Protein AF-A0A9P6ACJ8-F1 (afdb_monomer_lite)

Radius of gyration: 20.55 Å; chains: 1; bounding box: 35×38×54 Å

Organism: NCBI:txid1448309

Structure (mmCIF, N/CA/C/O backbone):
data_AF-A0A9P6ACJ8-F1
#
_entry.id   AF-A0A9P6ACJ8-F1
#
loop_
_atom_site.group_PDB
_atom_site.id
_atom_site.type_symbol
_atom_site.label_atom_id
_atom_site.label_alt_id
_atom_site.label_comp_id
_atom_site.label_asym_id
_atom_site.label_entity_id
_atom_site.label_seq_id
_atom_site.pdbx_PDB_ins_code
_atom_site.Cartn_x
_atom_site.Cartn_y
_atom_site.Cartn_z
_atom_site.occupa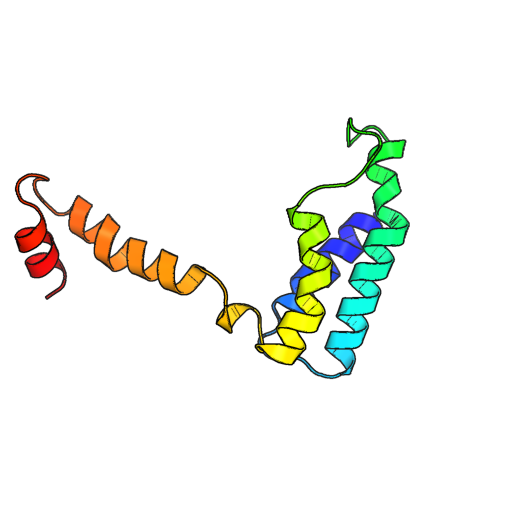ncy
_atom_site.B_iso_or_equiv
_atom_site.auth_seq_id
_atom_site.auth_comp_id
_atom_site.auth_asym_id
_atom_site.auth_atom_id
_atom_site.pdbx_PDB_model_num
ATOM 1 N N . ILE A 1 1 ? 1.432 7.372 18.150 1.00 81.62 1 ILE A N 1
ATOM 2 C CA . ILE A 1 1 ? 1.953 6.073 17.647 1.00 81.62 1 ILE A CA 1
ATOM 3 C C . ILE A 1 1 ? 0.835 5.201 17.054 1.00 81.62 1 ILE A C 1
ATOM 5 O O . ILE A 1 1 ? 1.011 4.746 15.934 1.00 81.62 1 ILE A O 1
ATOM 9 N N . LYS A 1 2 ? -0.336 5.062 17.706 1.00 94.56 2 LYS A N 1
ATOM 10 C CA . LYS A 1 2 ? -1.473 4.232 17.238 1.00 94.56 2 LYS A CA 1
ATOM 11 C C . LYS A 1 2 ? -1.867 4.384 15.758 1.00 94.56 2 LYS A C 1
ATOM 13 O O . LYS A 1 2 ? -2.006 3.379 15.081 1.00 94.56 2 LYS A O 1
ATOM 18 N N . ALA A 1 3 ? -2.001 5.612 15.242 1.00 95.56 3 ALA A N 1
ATOM 19 C CA . ALA A 1 3 ? -2.378 5.829 13.838 1.00 95.56 3 ALA A CA 1
ATOM 20 C C . ALA A 1 3 ? -1.358 5.236 12.848 1.00 95.56 3 ALA A C 1
ATOM 22 O O . ALA A 1 3 ? -1.737 4.572 11.893 1.00 95.56 3 ALA A O 1
ATOM 23 N N . ILE A 1 4 ? -0.061 5.450 13.088 1.00 95.81 4 ILE A N 1
ATOM 24 C CA . ILE A 1 4 ? 1.001 4.930 12.214 1.00 95.81 4 ILE A CA 1
ATOM 25 C C . ILE A 1 4 ? 1.040 3.405 12.284 1.00 95.81 4 ILE A C 1
ATOM 27 O O . ILE A 1 4 ? 1.103 2.759 11.247 1.00 95.81 4 ILE A O 1
ATOM 31 N N . GLN A 1 5 ? 0.970 2.844 13.493 1.00 97.94 5 GLN A N 1
ATOM 32 C CA . GLN A 1 5 ? 0.960 1.398 13.686 1.00 97.94 5 GLN A CA 1
ATOM 33 C C . GLN A 1 5 ? -0.218 0.750 12.951 1.00 97.94 5 GLN A C 1
ATOM 35 O O . GLN A 1 5 ? 0.003 -0.115 12.121 1.00 97.94 5 GLN A O 1
ATOM 40 N N . ALA A 1 6 ? -1.439 1.249 13.157 1.00 97.94 6 ALA A N 1
ATOM 41 C CA . ALA A 1 6 ? -2.630 0.722 12.496 1.00 97.94 6 ALA A CA 1
ATOM 42 C C . ALA A 1 6 ? -2.558 0.817 10.961 1.00 97.94 6 ALA A C 1
ATOM 44 O O . ALA A 1 6 ? -3.000 -0.088 10.261 1.00 97.94 6 ALA A O 1
ATOM 45 N N . LEU A 1 7 ? -1.969 1.894 10.426 1.00 97.31 7 LEU A N 1
ATOM 46 C CA . LEU A 1 7 ? -1.740 2.021 8.987 1.00 97.31 7 LEU A CA 1
ATOM 47 C C . LEU A 1 7 ? -0.727 0.988 8.474 1.00 97.31 7 LEU A C 1
ATOM 49 O O . LEU A 1 7 ? -0.929 0.423 7.403 1.00 97.31 7 LEU A O 1
ATOM 53 N N . LEU A 1 8 ? 0.357 0.750 9.214 1.00 97.81 8 LEU A N 1
ATOM 54 C CA . LEU A 1 8 ? 1.344 -0.268 8.856 1.00 97.81 8 LEU A CA 1
ATOM 55 C C . LEU A 1 8 ? 0.740 -1.668 8.932 1.00 97.81 8 LEU A C 1
ATOM 57 O O . LEU A 1 8 ? 0.883 -2.417 7.973 1.00 97.81 8 LEU A O 1
ATOM 61 N N . ASP A 1 9 ? 0.021 -1.987 10.008 1.00 97.94 9 ASP A N 1
ATOM 62 C CA . ASP A 1 9 ? -0.678 -3.263 10.174 1.00 97.94 9 ASP A CA 1
ATOM 63 C C . ASP A 1 9 ? -1.626 -3.505 8.993 1.00 97.94 9 ASP A C 1
ATOM 65 O O . ASP A 1 9 ? -1.579 -4.561 8.367 1.00 97.94 9 ASP A O 1
ATOM 69 N N . PHE A 1 10 ? -2.405 -2.488 8.601 1.00 97.25 10 PHE A N 1
ATOM 70 C CA . PHE A 1 10 ? -3.273 -2.561 7.427 1.00 97.25 10 PHE A CA 1
ATOM 71 C C . PHE A 1 10 ? -2.495 -2.887 6.144 1.00 97.25 10 PHE A C 1
ATOM 73 O O . PHE A 1 10 ? -2.870 -3.791 5.402 1.00 97.25 10 PHE A O 1
ATOM 80 N N . ILE A 1 11 ? -1.404 -2.161 5.878 1.00 95.75 11 ILE A N 1
ATOM 81 C CA . ILE A 1 11 ? -0.588 -2.357 4.671 1.00 95.75 11 ILE A CA 1
ATOM 82 C C . ILE A 1 11 ? 0.038 -3.754 4.653 1.00 95.75 11 ILE A C 1
ATOM 84 O O . ILE A 1 11 ? 0.033 -4.398 3.607 1.00 95.75 11 ILE A O 1
ATOM 88 N N . TYR A 1 12 ? 0.568 -4.223 5.785 1.00 96.12 12 TYR A N 1
ATOM 89 C CA . TYR A 1 12 ? 1.200 -5.536 5.877 1.00 96.12 12 TYR A CA 1
ATOM 90 C C . TYR A 1 12 ? 0.193 -6.668 5.696 1.00 96.12 12 TYR A C 1
ATOM 92 O O . TYR A 1 12 ? 0.456 -7.581 4.918 1.00 96.12 12 TYR A O 1
ATOM 100 N N . ILE A 1 13 ? -0.968 -6.589 6.352 1.00 96.44 13 ILE A N 1
ATOM 101 C CA . ILE A 1 13 ? -2.019 -7.602 6.210 1.00 96.44 13 ILE A CA 1
ATOM 102 C C . ILE A 1 13 ? -2.529 -7.629 4.768 1.00 96.44 13 ILE A C 1
ATOM 104 O O . ILE A 1 13 ? -2.636 -8.705 4.191 1.00 96.44 13 ILE A O 1
ATOM 108 N N . ALA A 1 14 ? -2.782 -6.471 4.145 1.00 94.94 14 ALA A N 1
ATOM 109 C CA . ALA A 1 14 ? -3.258 -6.390 2.759 1.00 94.94 14 ALA A CA 1
ATOM 110 C C . ALA A 1 14 ? -2.294 -7.010 1.729 1.00 94.94 14 ALA A C 1
ATOM 112 O O . ALA A 1 14 ? -2.701 -7.317 0.613 1.00 94.94 14 ALA A O 1
ATOM 113 N N . GLN A 1 15 ? -1.014 -7.163 2.077 1.00 93.25 15 GLN A N 1
ATOM 114 C CA . GLN A 1 15 ? 0.006 -7.773 1.220 1.00 93.25 15 GLN A CA 1
ATOM 115 C C . GLN A 1 15 ? 0.136 -9.286 1.417 1.00 93.25 15 GLN A C 1
ATOM 117 O O . GLN A 1 15 ? 1.022 -9.902 0.823 1.00 93.25 15 GLN A O 1
ATOM 122 N N . PHE A 1 16 ? -0.701 -9.907 2.250 1.00 94.75 16 PHE A N 1
ATOM 123 C CA . PHE A 1 16 ? -0.642 -11.349 2.426 1.00 94.75 16 PHE A CA 1
ATOM 124 C C . PHE A 1 16 ? -0.954 -12.076 1.108 1.00 94.75 16 PHE A C 1
ATOM 126 O O . PHE A 1 16 ? -1.886 -11.706 0.392 1.00 94.75 16 PHE A O 1
ATOM 133 N N . PRO A 1 17 ? -0.207 -13.149 0.786 1.00 92.06 17 PRO A N 1
ATOM 134 C CA . PRO A 1 17 ? -0.420 -13.916 -0.443 1.00 92.06 17 PRO A CA 1
ATOM 135 C C . PRO A 1 17 ? -1.719 -14.733 -0.410 1.00 92.06 17 PRO A C 1
ATOM 137 O O . PRO A 1 17 ? -2.140 -15.270 -1.431 1.00 92.06 17 PRO A O 1
ATOM 140 N N . LEU A 1 18 ? -2.351 -14.840 0.760 1.00 93.38 18 LEU A N 1
ATOM 141 C CA . LEU A 1 18 ? -3.634 -15.489 0.966 1.00 93.38 18 LEU A CA 1
ATOM 142 C C . LEU A 1 18 ? -4.343 -14.830 2.149 1.00 93.38 18 LEU A C 1
ATOM 144 O O . LEU A 1 18 ? -3.718 -14.567 3.177 1.00 93.38 18 LEU A O 1
ATOM 148 N N . HIS A 1 19 ? -5.655 -14.645 2.026 1.00 95.94 19 HIS A N 1
ATOM 149 C CA . HIS A 1 19 ? -6.489 -14.129 3.101 1.00 95.94 19 HIS A CA 1
ATOM 150 C C . HIS A 1 19 ? -7.414 -15.202 3.669 1.00 95.94 19 HIS A C 1
ATOM 152 O O . HIS A 1 19 ? -8.109 -15.910 2.945 1.00 95.94 19 HIS A O 1
ATOM 158 N N . SER A 1 20 ? -7.442 -15.286 4.995 1.00 96.31 20 SER A N 1
ATOM 159 C CA . SER A 1 20 ? -8.482 -15.972 5.759 1.00 96.31 20 SER A CA 1
ATOM 160 C C . SER A 1 20 ? -9.513 -14.966 6.273 1.00 96.31 20 SER A C 1
ATOM 162 O O . SER A 1 20 ? -9.223 -13.771 6.379 1.00 96.31 20 SER A O 1
ATOM 164 N N . ASN A 1 21 ? -10.683 -15.451 6.696 1.00 96.56 21 ASN A N 1
ATOM 165 C CA . ASN A 1 21 ? -11.692 -14.617 7.363 1.00 96.56 21 ASN A CA 1
ATOM 166 C C . ASN A 1 21 ? -11.116 -13.849 8.562 1.00 96.56 21 ASN A C 1
ATOM 168 O O . ASN A 1 21 ? -11.491 -12.702 8.784 1.00 96.56 21 ASN A O 1
ATOM 172 N N . LEU A 1 22 ? -10.174 -14.454 9.296 1.00 97.69 22 LEU A N 1
ATOM 173 C CA . LEU A 1 22 ? -9.482 -13.790 10.399 1.00 97.69 22 LEU A CA 1
ATOM 174 C C . LEU A 1 22 ? -8.637 -12.616 9.892 1.00 97.69 22 LEU A C 1
ATOM 176 O O . LEU A 1 22 ? -8.811 -11.500 10.364 1.00 97.69 22 LEU A O 1
ATOM 180 N N . SER A 1 23 ? -7.797 -12.832 8.875 1.00 96.81 23 SER A N 1
ATOM 181 C CA . SER A 1 23 ? -6.962 -11.753 8.324 1.00 96.81 23 SER A CA 1
ATOM 182 C C . SER A 1 23 ? -7.789 -10.606 7.727 1.00 96.81 23 SER A C 1
ATOM 184 O O . SER A 1 23 ? -7.391 -9.451 7.810 1.00 96.81 23 SER A O 1
ATOM 186 N N . LEU A 1 24 ? -8.968 -10.895 7.161 1.00 96.69 24 LEU A N 1
ATOM 187 C CA . LEU A 1 24 ? -9.884 -9.868 6.651 1.00 96.69 24 LEU A CA 1
ATOM 188 C C . LEU A 1 24 ? -10.499 -9.046 7.792 1.00 96.69 24 LEU A C 1
ATOM 190 O O . LEU A 1 24 ? -10.636 -7.828 7.674 1.00 96.69 24 LEU A O 1
ATOM 194 N N . GLN A 1 25 ? -10.829 -9.690 8.915 1.00 97.94 25 GLN A N 1
ATOM 195 C CA . GLN A 1 25 ? -11.277 -8.993 10.121 1.00 97.94 25 GLN A CA 1
ATOM 196 C C . GLN A 1 25 ? -10.164 -8.118 10.702 1.00 97.94 25 GLN A C 1
ATOM 198 O O . GLN A 1 25 ? -10.408 -6.954 11.010 1.00 97.94 25 GLN A O 1
ATOM 203 N N . GLU A 1 26 ? -8.940 -8.638 10.803 1.00 97.88 26 GLU A N 1
ATOM 204 C CA . GLU A 1 26 ? -7.776 -7.872 11.262 1.00 97.88 26 GLU A CA 1
ATOM 205 C C . GLU A 1 26 ? -7.507 -6.666 10.353 1.00 97.88 26 GLU A C 1
ATOM 207 O O . GLU A 1 26 ? -7.271 -5.563 10.849 1.00 97.88 26 GLU A O 1
ATOM 212 N N . LEU A 1 27 ? -7.641 -6.836 9.034 1.00 97.06 27 LEU A N 1
ATOM 213 C CA . LEU A 1 27 ? -7.523 -5.753 8.061 1.00 97.06 27 LEU A CA 1
ATOM 214 C C . LEU A 1 27 ? -8.577 -4.658 8.299 1.00 97.06 27 LEU A C 1
ATOM 216 O O . LEU A 1 27 ? -8.247 -3.471 8.346 1.00 97.06 27 LEU A O 1
ATOM 220 N N . GLN A 1 28 ? -9.841 -5.035 8.517 1.00 97.81 28 GLN A N 1
ATOM 221 C CA . GLN A 1 28 ? -10.912 -4.084 8.835 1.00 97.81 28 GLN A CA 1
ATOM 222 C C . GLN A 1 28 ? -10.666 -3.360 10.170 1.00 97.81 28 GLN A C 1
ATOM 224 O O . GLN A 1 28 ? -10.897 -2.150 10.280 1.00 97.81 28 GLN A O 1
ATOM 229 N N . VAL A 1 29 ? -10.187 -4.076 11.189 1.00 98.25 29 VAL A N 1
ATOM 230 C CA . VAL A 1 29 ? -9.857 -3.509 12.505 1.00 98.25 29 VAL A CA 1
ATOM 231 C C . VAL A 1 29 ? -8.704 -2.514 12.390 1.00 98.25 29 VAL A C 1
ATOM 233 O O . VAL A 1 29 ? -8.793 -1.415 12.943 1.00 98.25 29 VAL A O 1
ATOM 236 N N . ALA A 1 30 ? -7.656 -2.850 11.637 1.00 98.19 30 ALA A N 1
ATOM 237 C CA . ALA A 1 30 ? -6.522 -1.968 11.392 1.00 98.19 30 ALA A CA 1
ATOM 238 C C . ALA A 1 30 ? -6.958 -0.683 10.670 1.00 98.19 30 ALA A C 1
ATOM 240 O O . ALA A 1 30 ? -6.611 0.419 11.104 1.00 98.19 30 ALA A O 1
ATOM 241 N N . LEU A 1 31 ? -7.805 -0.798 9.639 1.00 97.69 31 LEU A N 1
ATOM 242 C CA . LEU A 1 31 ? -8.355 0.363 8.938 1.00 97.69 31 LEU A CA 1
ATOM 243 C C . LEU A 1 31 ? -9.160 1.258 9.885 1.00 97.69 31 LEU A C 1
ATOM 245 O O . LEU A 1 31 ? -8.909 2.459 9.971 1.00 97.69 31 LEU A O 1
ATOM 249 N N . THR A 1 32 ? -10.085 0.672 10.642 1.00 97.81 32 THR A N 1
ATOM 250 C CA . THR A 1 32 ? -10.926 1.404 11.604 1.00 97.81 32 THR A CA 1
ATOM 251 C C . THR A 1 32 ? -10.061 2.127 12.636 1.00 97.81 32 THR A C 1
ATOM 253 O O . THR A 1 32 ? -10.178 3.337 12.816 1.00 97.81 32 THR A O 1
ATOM 256 N N . THR A 1 33 ? -9.081 1.424 13.209 1.00 98.12 33 THR A N 1
ATOM 257 C CA . THR A 1 33 ? -8.141 1.990 14.184 1.00 98.12 33 THR A CA 1
ATOM 258 C C . THR A 1 33 ? -7.344 3.154 13.593 1.00 98.12 33 THR A C 1
ATOM 260 O O . THR A 1 33 ? -7.140 4.171 14.264 1.00 98.12 33 THR A O 1
ATOM 263 N N . PHE A 1 34 ? -6.906 3.057 12.335 1.00 97.62 34 PHE A N 1
ATOM 264 C CA . PHE A 1 34 ? -6.257 4.173 11.652 1.00 97.62 34 PHE A CA 1
ATOM 265 C C . PHE A 1 34 ? -7.201 5.373 11.524 1.00 97.62 34 PHE A C 1
ATOM 267 O O . PHE A 1 34 ? -6.814 6.492 11.869 1.00 97.62 34 PHE A O 1
ATOM 274 N N . HIS A 1 35 ? -8.438 5.157 11.075 1.00 95.88 35 HIS A N 1
ATOM 275 C CA . HIS A 1 35 ? -9.426 6.219 10.895 1.00 95.88 35 HIS A CA 1
ATOM 276 C C . HIS A 1 35 ? -9.795 6.930 12.199 1.00 95.88 35 HIS A C 1
ATOM 278 O O . HIS A 1 35 ? -9.887 8.159 12.194 1.00 95.88 35 HIS A O 1
ATOM 284 N N . ASP A 1 36 ? -9.887 6.195 13.304 1.00 97.00 36 ASP A N 1
ATOM 285 C CA . ASP A 1 36 ? -10.167 6.751 14.631 1.00 97.00 36 ASP A CA 1
ATOM 286 C C . ASP A 1 36 ? -9.004 7.597 15.170 1.00 97.00 36 ASP A C 1
ATOM 288 O O . ASP A 1 36 ? -9.203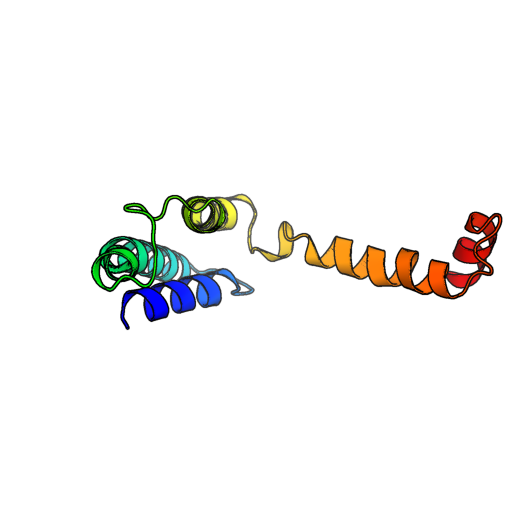 8.538 15.937 1.00 97.00 36 ASP A O 1
ATOM 292 N N . ASN A 1 37 ? -7.766 7.289 14.767 1.00 96.94 37 ASN A N 1
ATOM 293 C CA . ASN A 1 37 ? -6.566 7.906 15.337 1.00 96.94 37 ASN A CA 1
ATOM 294 C C . ASN A 1 37 ? -5.867 8.907 14.399 1.00 96.94 37 ASN A C 1
ATOM 296 O O . ASN A 1 37 ? -5.035 9.688 14.867 1.00 96.94 37 ASN A O 1
ATOM 300 N N . LYS A 1 38 ? -6.173 8.933 13.093 1.00 95.06 38 LYS A N 1
ATOM 301 C CA . LYS A 1 38 ? -5.483 9.794 12.105 1.00 95.06 38 LYS A CA 1
ATOM 302 C C . LYS A 1 38 ? -5.639 11.293 12.369 1.00 95.06 38 LYS A C 1
ATOM 304 O O . LYS A 1 38 ? -4.823 12.075 11.889 1.00 95.06 38 LYS A O 1
ATOM 309 N N . GLY A 1 39 ? -6.644 11.704 13.147 1.00 95.81 39 GLY A N 1
ATOM 310 C CA . GLY A 1 39 ? -6.819 13.101 13.559 1.00 95.81 39 GLY A CA 1
ATOM 31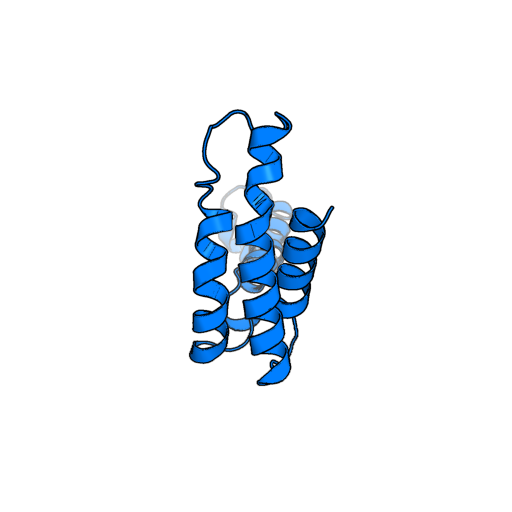1 C C . GLY A 1 39 ? -5.587 13.676 14.267 1.00 95.81 39 GLY A C 1
ATOM 312 O O . GLY A 1 39 ? -5.336 14.876 14.177 1.00 95.81 39 GLY A O 1
ATOM 313 N N . VAL A 1 40 ? -4.757 12.813 14.870 1.00 95.94 40 VAL A N 1
ATOM 314 C CA . VAL A 1 40 ? -3.520 13.217 15.546 1.00 95.94 40 VAL A CA 1
ATOM 315 C C . VAL A 1 40 ? -2.572 14.015 14.646 1.00 95.94 40 VAL A C 1
ATOM 317 O O . VAL A 1 40 ? -1.915 14.928 15.137 1.00 95.94 40 VAL A O 1
ATOM 320 N N . PHE A 1 41 ? -2.524 13.713 13.341 1.00 95.00 41 PHE A N 1
ATOM 321 C CA . PHE A 1 41 ? -1.647 14.404 12.387 1.00 95.00 41 PHE A CA 1
ATOM 322 C C . PHE A 1 41 ? -2.064 15.857 12.147 1.00 95.00 41 PHE A C 1
ATOM 324 O O . PHE A 1 41 ? -1.222 16.687 11.824 1.00 95.00 41 PHE A O 1
ATOM 331 N N . ILE A 1 42 ? -3.350 16.167 12.318 1.00 95.81 42 ILE A N 1
ATOM 332 C CA . ILE A 1 42 ? -3.864 17.536 12.240 1.00 95.81 42 ILE A CA 1
ATOM 333 C C . ILE A 1 42 ? -3.582 18.242 13.568 1.00 95.81 42 ILE A C 1
ATOM 335 O O . ILE A 1 42 ? -2.998 19.321 13.591 1.00 95.81 42 ILE A O 1
ATOM 339 N N . THR A 1 43 ? -3.941 17.615 14.695 1.00 95.69 43 THR A N 1
ATOM 340 C CA . THR A 1 43 ? -3.829 18.246 16.022 1.00 95.69 43 THR A CA 1
ATOM 341 C C . THR A 1 43 ? -2.391 18.546 16.432 1.00 95.69 43 THR A C 1
ATOM 343 O O . THR A 1 43 ? -2.153 19.496 17.167 1.00 95.69 43 THR A O 1
ATOM 346 N N . ASN A 1 44 ? -1.425 17.741 15.981 1.00 94.56 44 ASN A N 1
ATOM 347 C CA . ASN A 1 44 ? -0.009 17.941 16.289 1.00 94.56 44 ASN A CA 1
ATOM 348 C C . ASN A 1 44 ? 0.727 18.823 15.258 1.00 94.56 44 ASN A C 1
ATOM 350 O O . ASN A 1 44 ? 1.942 18.970 15.357 1.00 94.56 44 ASN A O 1
ATOM 354 N N . GLY A 1 45 ? 0.021 19.359 14.255 1.00 93.31 45 GLY A N 1
ATOM 355 C CA . GLY A 1 45 ? 0.585 20.233 13.224 1.00 93.31 45 GLY A CA 1
ATOM 356 C C . GLY A 1 45 ? 1.450 19.539 12.163 1.00 93.31 45 GLY A C 1
ATOM 357 O O . GLY A 1 45 ? 2.039 20.228 11.334 1.00 93.31 45 GLY A O 1
ATOM 358 N N . THR A 1 46 ? 1.526 18.201 12.145 1.00 93.75 46 THR A N 1
ATOM 359 C CA . THR A 1 46 ? 2.282 17.452 11.115 1.00 93.75 46 THR A CA 1
ATOM 360 C C . THR A 1 46 ? 1.606 17.541 9.743 1.00 93.75 46 THR A C 1
ATOM 362 O O . THR A 1 46 ? 2.259 17.420 8.709 1.00 93.75 46 THR A O 1
ATOM 365 N N . HIS A 1 47 ? 0.290 17.755 9.719 1.00 94.44 47 HIS A N 1
ATOM 366 C CA . HIS A 1 47 ? -0.500 17.981 8.521 1.00 94.44 47 HIS A CA 1
ATOM 367 C C . HIS A 1 47 ? -1.120 19.380 8.551 1.00 94.44 47 HIS A C 1
ATOM 369 O O . HIS A 1 47 ? -1.825 19.735 9.490 1.00 94.44 47 HIS A O 1
ATOM 375 N N . HIS A 1 48 ? -0.861 20.173 7.509 1.00 92.75 48 HIS A N 1
ATOM 376 C CA . HIS A 1 48 ? -1.266 21.582 7.461 1.00 92.75 48 HIS A CA 1
ATOM 377 C C . HIS A 1 48 ? -2.756 21.800 7.165 1.00 92.75 48 HIS A C 1
ATOM 379 O O . HIS A 1 48 ? -3.286 22.864 7.475 1.00 92.75 48 HIS A O 1
ATOM 385 N N . GLN A 1 49 ? -3.434 20.832 6.540 1.00 93.81 49 GLN A N 1
ATOM 386 C CA . GLN A 1 49 ? -4.869 20.938 6.267 1.00 93.81 49 GLN A CA 1
ATOM 387 C C . GLN A 1 49 ? -5.672 20.440 7.472 1.00 93.81 49 GLN A C 1
ATOM 389 O O . GLN A 1 49 ? -5.239 19.565 8.216 1.00 93.81 49 GLN A O 1
ATOM 394 N N . ASN A 1 50 ? -6.889 20.953 7.634 1.00 93.50 50 ASN A N 1
ATOM 395 C CA . ASN A 1 50 ? -7.812 20.544 8.697 1.00 93.50 50 ASN A CA 1
ATOM 396 C C . ASN A 1 50 ? -8.537 19.213 8.410 1.00 93.50 50 ASN A C 1
ATOM 398 O O . ASN A 1 50 ? -9.503 18.872 9.089 1.00 93.50 50 ASN A O 1
ATOM 402 N N . HIS A 1 51 ? -8.098 18.467 7.397 1.00 93.62 51 HIS A N 1
ATOM 403 C CA . HIS A 1 51 ? -8.706 17.217 6.961 1.00 93.62 51 HIS A CA 1
ATOM 404 C C . HIS A 1 51 ? -7.646 16.238 6.456 1.00 93.62 51 HIS A C 1
ATOM 406 O O . HIS A 1 51 ? -6.585 16.646 6.009 1.00 93.62 51 HIS A O 1
ATOM 412 N N . MET A 1 52 ? -7.969 14.944 6.410 1.00 92.69 52 MET A N 1
ATOM 413 C CA . MET A 1 52 ? -7.092 13.893 5.861 1.00 92.69 52 MET A CA 1
ATOM 414 C C . MET A 1 52 ? -7.650 13.315 4.547 1.00 92.69 52 MET A C 1
ATOM 416 O O . MET A 1 52 ? -7.608 12.102 4.328 1.00 92.69 52 MET A O 1
ATOM 420 N N . ASN A 1 53 ? -8.212 14.168 3.682 1.00 93.38 53 ASN A N 1
ATOM 421 C CA . ASN A 1 53 ? -8.806 13.793 2.391 1.00 93.38 53 ASN A CA 1
ATOM 422 C C . ASN A 1 53 ? -7.731 13.550 1.323 1.00 93.38 53 ASN A C 1
ATOM 424 O O . ASN A 1 53 ? -7.660 14.226 0.301 1.00 93.38 53 ASN A O 1
ATOM 428 N N . ILE A 1 54 ? -6.856 12.587 1.585 1.00 94.25 54 ILE A N 1
ATOM 429 C CA . ILE A 1 54 ? -5.791 12.189 0.671 1.00 94.25 54 ILE A CA 1
ATOM 430 C C . ILE A 1 54 ? -6.328 11.027 -0.174 1.00 94.25 54 ILE A C 1
ATOM 432 O O . ILE A 1 54 ? -6.703 10.008 0.413 1.00 94.25 54 ILE A O 1
ATOM 436 N N . PRO A 1 55 ? -6.333 11.110 -1.521 1.00 95.44 55 PRO A N 1
ATOM 437 C CA . PRO A 1 55 ? -6.884 10.056 -2.378 1.00 95.44 55 PRO A CA 1
ATOM 438 C C . PRO A 1 55 ? -6.337 8.658 -2.067 1.00 95.44 55 PRO A C 1
ATOM 440 O O . PRO A 1 55 ? -7.094 7.696 -2.012 1.00 95.44 55 PRO A O 1
ATOM 443 N N . LYS A 1 56 ? -5.036 8.553 -1.758 1.00 91.56 56 LYS A N 1
ATOM 444 C CA . LYS A 1 56 ? -4.398 7.288 -1.356 1.00 91.56 56 LYS A CA 1
ATOM 445 C C . LYS A 1 56 ? -4.946 6.717 -0.044 1.00 91.56 56 LYS A C 1
ATOM 447 O O . LYS A 1 56 ? -5.082 5.509 0.064 1.00 91.56 56 LYS A O 1
ATOM 452 N N . LEU A 1 57 ? -5.271 7.565 0.934 1.00 94.62 57 LEU A N 1
ATOM 453 C CA . LEU A 1 57 ? -5.878 7.118 2.193 1.00 94.62 57 LEU A CA 1
ATOM 454 C C . LEU A 1 57 ? -7.354 6.765 2.010 1.00 94.62 57 LEU A C 1
ATOM 456 O O . LEU A 1 57 ? -7.843 5.834 2.637 1.00 94.62 57 LEU A O 1
ATOM 460 N N . HIS A 1 58 ? -8.064 7.486 1.140 1.00 93.94 58 HIS A N 1
ATOM 461 C CA . HIS A 1 58 ? -9.431 7.124 0.777 1.00 93.94 58 HIS A CA 1
ATOM 462 C C . HIS A 1 58 ? -9.476 5.757 0.083 1.00 93.94 58 HIS A C 1
ATOM 464 O O . HIS A 1 58 ? -10.335 4.946 0.418 1.00 93.94 58 HIS A O 1
ATOM 470 N N . ALA A 1 59 ? -8.520 5.478 -0.808 1.00 93.50 59 ALA A N 1
ATOM 471 C CA . ALA A 1 59 ? -8.445 4.222 -1.544 1.00 93.50 59 ALA A CA 1
ATOM 472 C C . ALA A 1 59 ? -8.389 2.974 -0.645 1.00 93.50 59 ALA A C 1
ATOM 474 O O . ALA A 1 59 ? -8.877 1.929 -1.061 1.00 93.50 59 ALA A O 1
ATOM 475 N N . LEU A 1 60 ? -7.867 3.085 0.584 1.00 94.56 60 LEU A N 1
ATOM 476 C CA . LEU A 1 60 ? -7.777 1.967 1.533 1.00 94.56 60 LEU A CA 1
ATOM 477 C C . LEU A 1 60 ? -9.149 1.350 1.865 1.00 94.56 60 LEU A C 1
ATOM 479 O O . LEU A 1 60 ? -9.227 0.145 2.080 1.00 94.56 60 LEU A O 1
ATOM 483 N N . HIS A 1 61 ? -10.239 2.128 1.833 1.00 93.94 61 HIS A N 1
ATOM 484 C CA . HIS A 1 61 ? -11.598 1.596 2.034 1.00 93.94 61 HIS A CA 1
ATOM 485 C C . HIS A 1 61 ? -12.005 0.587 0.962 1.00 93.94 61 HIS A C 1
ATOM 487 O O . HIS A 1 61 ? -12.819 -0.292 1.224 1.00 93.94 61 HIS A O 1
ATOM 493 N N . HIS A 1 62 ? -11.440 0.714 -0.239 1.00 93.62 62 HIS A N 1
ATOM 494 C CA . HIS A 1 62 ? -11.758 -0.156 -1.365 1.00 93.62 62 HIS A CA 1
ATOM 495 C C . HIS A 1 62 ? -10.897 -1.418 -1.373 1.00 93.62 62 HIS A C 1
ATOM 497 O O . HIS A 1 62 ? -11.200 -2.353 -2.097 1.00 93.62 62 HIS A O 1
ATOM 503 N N . TRP A 1 63 ? -9.831 -1.491 -0.573 1.00 94.12 63 TRP A N 1
ATOM 504 C CA . TRP A 1 63 ? -8.931 -2.644 -0.618 1.00 94.12 63 TRP A CA 1
ATOM 505 C C . TRP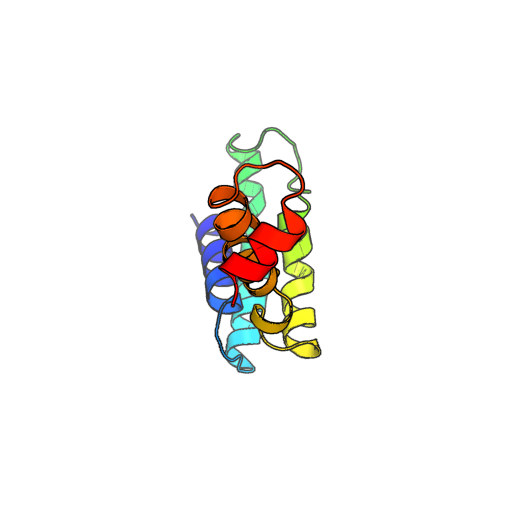 A 1 63 ? -9.580 -3.899 -0.048 1.00 94.12 63 TRP A C 1
ATOM 507 O O . TRP A 1 63 ? -9.453 -4.951 -0.654 1.00 94.12 63 TRP A O 1
ATOM 517 N N . LEU A 1 64 ? -10.313 -3.798 1.064 1.00 93.88 64 LEU A N 1
ATOM 518 C CA . LEU A 1 64 ? -11.022 -4.948 1.627 1.00 93.88 64 LEU A CA 1
ATOM 519 C C . LEU A 1 64 ? -12.039 -5.563 0.642 1.00 93.88 64 LEU A C 1
ATOM 521 O O . LEU A 1 64 ? -11.929 -6.762 0.392 1.00 93.88 64 LEU A O 1
ATOM 525 N N . PRO A 1 65 ? -12.989 -4.805 0.052 1.00 94.44 65 PRO A N 1
ATOM 526 C CA . PRO A 1 65 ? -13.905 -5.377 -0.935 1.00 94.44 65 PRO A CA 1
ATOM 527 C C . PRO A 1 65 ? -13.165 -5.885 -2.178 1.00 94.44 65 PRO A C 1
ATOM 529 O O . PRO A 1 65 ? -13.443 -6.989 -2.629 1.00 94.44 65 PRO A O 1
ATOM 532 N N . ASN A 1 66 ? -12.146 -5.168 -2.665 1.00 94.62 66 ASN A N 1
ATOM 533 C CA . ASN A 1 66 ? -11.344 -5.646 -3.794 1.00 94.62 66 ASN A CA 1
ATOM 534 C C . ASN A 1 66 ? -10.635 -6.971 -3.490 1.00 94.62 66 ASN A C 1
ATOM 536 O O . ASN A 1 66 ? -10.550 -7.816 -4.371 1.00 94.62 66 ASN A O 1
ATOM 540 N N . ILE A 1 67 ? -10.146 -7.173 -2.263 1.00 94.75 67 ILE A N 1
ATOM 541 C CA . ILE A 1 67 ? -9.501 -8.429 -1.866 1.00 94.75 67 ILE A CA 1
ATOM 542 C C . ILE A 1 67 ? -10.499 -9.592 -1.885 1.00 94.75 67 ILE A C 1
ATOM 544 O O . ILE A 1 67 ? -10.149 -10.705 -2.279 1.00 94.75 67 ILE A O 1
ATOM 548 N N . ILE A 1 68 ? -11.741 -9.338 -1.474 1.00 93.75 68 ILE A N 1
ATOM 549 C CA . ILE A 1 68 ? -12.817 -10.334 -1.482 1.00 93.75 68 ILE A CA 1
ATOM 550 C C . ILE A 1 68 ? -13.235 -10.668 -2.921 1.00 93.75 68 ILE A C 1
ATOM 552 O O . ILE A 1 68 ? -13.386 -11.843 -3.250 1.00 93.75 68 ILE A O 1
ATOM 556 N N . ASP A 1 69 ? -13.372 -9.655 -3.777 1.00 94.44 69 ASP A N 1
ATOM 557 C CA . ASP A 1 69 ? -13.933 -9.808 -5.124 1.00 94.44 69 ASP A CA 1
ATOM 558 C C . ASP A 1 69 ? -12.892 -10.222 -6.180 1.00 94.44 69 ASP A C 1
ATOM 560 O O . ASP A 1 69 ? -13.202 -10.970 -7.107 1.00 94.44 69 ASP A O 1
ATOM 564 N N . LEU A 1 70 ? -11.653 -9.735 -6.063 1.00 93.00 70 LEU A N 1
ATOM 565 C CA . LEU A 1 70 ? -10.584 -9.883 -7.063 1.00 93.00 70 LEU A CA 1
ATOM 566 C C . LEU A 1 70 ? -9.418 -10.759 -6.574 1.00 93.00 70 LEU A C 1
ATOM 568 O O . LEU A 1 70 ? -8.486 -11.046 -7.334 1.00 93.00 70 LEU A O 1
ATOM 572 N N . GLY A 1 71 ? -9.449 -11.196 -5.314 1.00 91.88 71 GLY A N 1
ATOM 573 C CA . GLY A 1 71 ? -8.341 -11.890 -4.667 1.00 91.88 71 GLY A CA 1
ATOM 574 C C . GLY A 1 71 ? -7.231 -10.936 -4.222 1.00 91.88 71 GLY A C 1
ATOM 575 O O . GLY A 1 71 ? -7.436 -9.738 -4.058 1.00 91.88 71 GLY A O 1
ATOM 576 N N . THR A 1 72 ? -6.030 -11.460 -3.988 1.00 90.19 72 THR A N 1
ATOM 577 C CA . THR A 1 72 ? -4.933 -10.677 -3.401 1.00 90.19 72 THR A CA 1
ATOM 578 C C . THR A 1 72 ? -4.493 -9.506 -4.279 1.00 90.19 72 THR A C 1
ATOM 580 O O . THR A 1 72 ? -4.682 -9.501 -5.496 1.00 90.19 72 THR A O 1
ATOM 583 N N . MET A 1 73 ? -3.854 -8.506 -3.662 1.00 87.06 73 MET A N 1
ATOM 584 C CA . MET A 1 73 ? -3.423 -7.284 -4.355 1.00 87.06 73 MET A CA 1
ATOM 585 C C . MET A 1 73 ? -2.517 -7.533 -5.566 1.00 87.06 73 MET A C 1
ATOM 587 O O . MET A 1 73 ? -2.510 -6.729 -6.499 1.00 87.06 73 MET A O 1
ATOM 591 N N . ASP A 1 74 ? -1.774 -8.640 -5.580 1.00 83.38 74 ASP A N 1
ATOM 592 C CA . ASP A 1 74 ? -0.917 -9.016 -6.706 1.00 83.38 74 ASP A CA 1
ATOM 593 C C . ASP A 1 74 ? -1.709 -9.230 -8.006 1.00 83.38 74 ASP A C 1
ATOM 595 O O . ASP A 1 74 ? -1.178 -8.973 -9.087 1.00 83.38 74 ASP A O 1
ATOM 599 N N . ASN A 1 75 ? -2.990 -9.609 -7.918 1.00 84.38 75 ASN A N 1
ATOM 600 C CA . ASN A 1 75 ? -3.842 -9.869 -9.082 1.00 84.38 75 ASN A CA 1
ATOM 601 C C . ASN A 1 75 ? -4.169 -8.610 -9.897 1.00 84.38 75 ASN A C 1
ATOM 603 O O . ASN A 1 75 ? -4.488 -8.712 -11.080 1.00 84.38 75 ASN A O 1
ATOM 607 N N . TYR A 1 76 ? -4.109 -7.427 -9.283 1.00 84.88 76 TYR A N 1
ATOM 608 C CA . TYR A 1 76 ? -4.504 -6.164 -9.919 1.00 84.88 76 TYR A CA 1
ATOM 609 C C . TYR A 1 76 ? -3.488 -5.031 -9.707 1.00 84.88 76 TYR A C 1
ATOM 611 O O . TYR A 1 76 ? -3.768 -3.864 -9.990 1.00 84.88 76 TYR A O 1
ATOM 619 N N . CYS A 1 77 ? -2.286 -5.355 -9.227 1.00 84.75 77 CYS A N 1
ATOM 620 C CA . CYS A 1 77 ? -1.191 -4.404 -9.082 1.00 84.75 77 CYS A CA 1
ATOM 621 C C . CYS A 1 77 ? -0.482 -4.145 -10.424 1.00 84.75 77 CYS A C 1
ATOM 623 O O . CYS A 1 77 ? -0.319 -5.035 -11.259 1.00 84.75 77 CYS A O 1
ATOM 625 N N . THR A 1 78 ? 0.033 -2.928 -10.619 1.00 86.88 78 THR A N 1
ATOM 626 C CA . THR A 1 78 ? 0.806 -2.551 -11.817 1.00 86.88 78 THR A CA 1
ATOM 627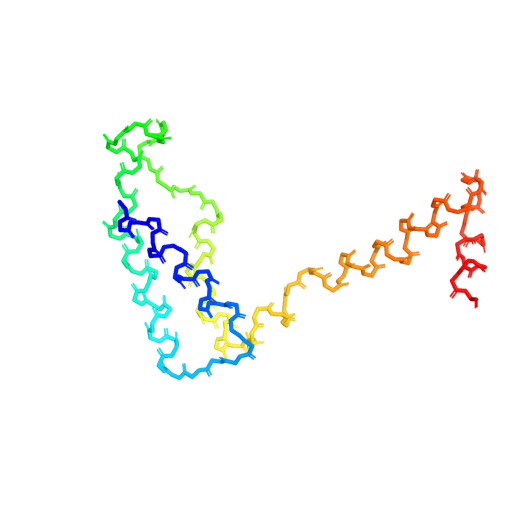 C C . THR A 1 78 ? 2.218 -3.140 -11.846 1.00 86.88 78 THR A C 1
ATOM 629 O O . THR A 1 78 ? 2.878 -3.074 -12.883 1.00 86.88 78 THR A O 1
ATOM 632 N N . LYS A 1 79 ? 2.685 -3.762 -10.752 1.00 88.38 79 LYS A N 1
ATOM 633 C CA . LYS A 1 79 ? 4.054 -4.284 -10.587 1.00 88.38 79 LYS A CA 1
ATOM 634 C C . LYS A 1 79 ? 4.497 -5.182 -11.739 1.00 88.38 79 LYS A C 1
ATOM 636 O O . LYS A 1 79 ? 5.614 -5.024 -12.232 1.00 88.38 79 LYS A O 1
ATOM 641 N N . THR A 1 80 ? 3.640 -6.099 -12.184 1.00 86.75 80 THR A N 1
ATOM 642 C CA . THR A 1 80 ? 3.957 -7.008 -13.295 1.00 86.75 80 THR A CA 1
ATOM 643 C C . THR A 1 80 ? 4.162 -6.235 -14.595 1.00 86.75 80 THR A C 1
ATOM 645 O O . THR A 1 80 ? 5.183 -6.408 -15.258 1.00 86.75 80 THR A O 1
ATOM 648 N N . GLY A 1 81 ? 3.243 -5.322 -14.927 1.00 90.94 81 GLY A N 1
ATOM 649 C CA . GLY A 1 81 ? 3.343 -4.494 -16.129 1.00 90.94 81 GLY A CA 1
ATOM 650 C C . GLY A 1 81 ? 4.543 -3.547 -16.099 1.00 90.94 81 GLY A C 1
ATOM 651 O O . GLY A 1 81 ? 5.253 -3.419 -17.091 1.00 90.94 81 GLY A O 1
ATOM 652 N N . GLU A 1 82 ? 4.828 -2.931 -14.952 1.00 93.81 82 GLU A N 1
ATOM 653 C CA . GLU A 1 82 ? 5.986 -2.049 -14.771 1.00 93.81 82 GLU A CA 1
ATOM 654 C C . GLU A 1 82 ? 7.313 -2.805 -14.868 1.00 93.81 82 GLU A C 1
ATOM 656 O O . GLU A 1 82 ? 8.253 -2.319 -15.499 1.00 93.81 82 GLU A O 1
ATOM 661 N N . THR A 1 83 ? 7.383 -4.009 -14.291 1.00 93.44 83 THR A N 1
ATOM 662 C CA . THR A 1 83 ? 8.562 -4.878 -14.386 1.00 93.44 83 THR A CA 1
ATOM 663 C C . THR A 1 83 ? 8.790 -5.293 -15.834 1.00 93.44 83 THR A C 1
ATOM 665 O O . THR A 1 83 ? 9.902 -5.164 -16.344 1.00 93.44 83 THR A O 1
ATOM 668 N N . LEU A 1 84 ? 7.731 -5.707 -16.535 1.00 92.69 84 LEU A N 1
ATOM 669 C CA . LEU A 1 84 ? 7.814 -6.058 -17.947 1.00 92.69 84 LEU A CA 1
ATOM 670 C C . LEU A 1 84 ? 8.216 -4.852 -18.803 1.00 92.69 84 LEU A C 1
ATOM 672 O O . LEU A 1 84 ? 9.091 -4.974 -19.647 1.00 92.69 84 LEU A O 1
ATOM 676 N N . HIS A 1 85 ? 7.655 -3.667 -18.560 1.00 92.50 85 HIS A N 1
ATOM 677 C CA . HIS A 1 85 ? 8.029 -2.448 -19.277 1.00 92.50 85 HIS A CA 1
ATOM 678 C C . HIS A 1 85 ? 9.493 -2.054 -19.018 1.00 92.50 85 HIS A C 1
ATOM 680 O O . HIS A 1 85 ? 10.190 -1.580 -19.918 1.00 92.50 85 HIS A O 1
ATOM 686 N N . LEU A 1 86 ? 9.998 -2.252 -17.798 1.00 93.88 86 LEU A N 1
ATOM 687 C CA . LEU A 1 86 ? 11.407 -2.026 -17.489 1.00 93.88 86 LEU A CA 1
ATOM 688 C C . LEU A 1 86 ? 12.313 -2.980 -18.280 1.00 93.88 86 LEU A C 1
ATOM 690 O O . LEU A 1 86 ? 13.275 -2.520 -18.896 1.00 93.88 86 LEU A O 1
ATOM 694 N N . LEU A 1 87 ? 11.994 -4.276 -18.265 1.00 92.06 87 LEU A N 1
ATOM 695 C CA . LEU A 1 87 ? 12.790 -5.325 -18.904 1.00 92.06 87 LEU A CA 1
ATOM 696 C C . LEU A 1 87 ? 12.703 -5.265 -20.433 1.00 92.06 87 LEU A C 1
ATOM 698 O O . LEU A 1 87 ? 13.726 -5.246 -21.107 1.00 92.06 87 LEU A O 1
ATOM 702 N N . MET A 1 88 ? 11.493 -5.172 -20.977 1.00 91.25 88 MET A N 1
ATOM 703 C CA . MET A 1 88 ? 11.246 -5.304 -22.413 1.00 91.25 88 MET A CA 1
ATOM 704 C C . MET A 1 88 ? 11.351 -3.976 -23.159 1.00 91.25 88 MET A C 1
ATOM 706 O O . MET A 1 88 ? 11.760 -3.955 -24.312 1.00 91.25 88 MET A O 1
ATOM 710 N N . CYS A 1 89 ? 10.999 -2.852 -22.528 1.00 91.56 89 CYS A N 1
ATOM 711 C CA . CYS A 1 89 ? 11.019 -1.553 -23.203 1.00 91.56 89 CYS A CA 1
ATOM 712 C C . CYS A 1 89 ? 12.243 -0.736 -22.794 1.00 91.56 89 CYS A C 1
ATOM 714 O O . CYS A 1 89 ? 13.052 -0.364 -23.638 1.00 91.56 89 CYS A O 1
ATOM 716 N N . LYS A 1 90 ? 12.418 -0.446 -21.499 1.00 93.94 90 LYS A N 1
ATOM 717 C CA . LYS A 1 90 ? 13.467 0.490 -21.056 1.00 93.94 90 LYS A CA 1
ATOM 718 C C . LYS A 1 90 ? 14.878 -0.070 -21.219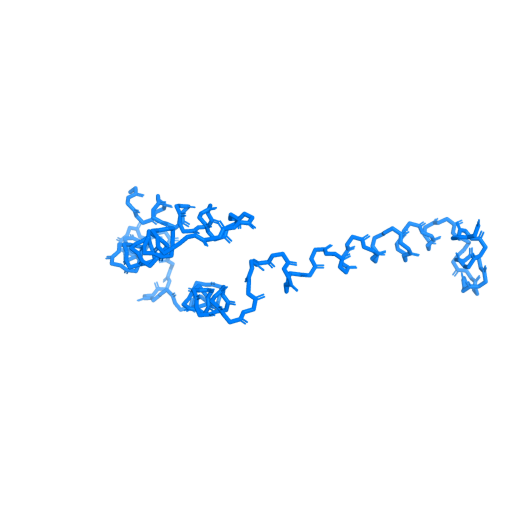 1.00 93.94 90 LYS A C 1
ATOM 720 O O . LYS A 1 90 ? 15.765 0.690 -21.603 1.00 93.94 90 LYS A O 1
ATOM 725 N N . ALA A 1 91 ? 15.113 -1.341 -20.893 1.00 95.12 91 ALA A N 1
ATOM 726 C CA . ALA A 1 91 ? 16.432 -1.953 -21.056 1.00 95.12 91 ALA A CA 1
ATOM 727 C C . ALA A 1 91 ? 16.788 -2.121 -22.541 1.00 95.12 91 ALA A C 1
ATOM 729 O O . ALA A 1 91 ? 17.850 -1.660 -22.956 1.00 95.12 91 ALA A O 1
ATOM 730 N N . ALA A 1 92 ? 15.861 -2.649 -23.344 1.00 93.69 92 ALA A N 1
ATOM 731 C CA . ALA A 1 92 ? 16.040 -2.790 -24.786 1.00 93.69 92 ALA A CA 1
ATOM 732 C C . ALA A 1 92 ? 16.278 -1.441 -25.475 1.00 93.69 92 ALA A C 1
ATOM 734 O O . ALA A 1 92 ? 17.267 -1.271 -26.180 1.00 93.69 92 ALA A O 1
ATOM 735 N N . TYR A 1 93 ? 15.453 -0.428 -25.185 1.00 95.44 93 TYR A N 1
ATOM 736 C CA . TYR A 1 93 ? 15.629 0.917 -25.737 1.00 95.44 93 TYR A CA 1
ATOM 737 C C . TYR A 1 93 ? 17.004 1.508 -25.401 1.00 95.44 93 TYR A C 1
ATOM 739 O O . TYR A 1 93 ? 17.650 2.113 -26.258 1.00 95.44 93 TYR A O 1
ATOM 747 N N . LYS A 1 94 ? 17.489 1.308 -24.166 1.00 95.94 94 LYS A N 1
ATOM 748 C CA . LYS A 1 94 ? 18.832 1.748 -23.752 1.00 95.94 94 LYS A CA 1
ATOM 749 C C . LYS A 1 94 ? 19.956 1.062 -24.531 1.00 95.94 94 LYS A C 1
ATOM 751 O O . LYS A 1 94 ? 21.008 1.680 -24.664 1.00 95.94 94 LYS A O 1
ATOM 756 N N . ALA A 1 95 ? 19.743 -0.162 -25.009 1.00 94.12 95 ALA A N 1
ATOM 757 C CA . ALA A 1 95 ? 20.706 -0.908 -25.813 1.00 94.12 95 ALA A CA 1
ATOM 758 C C . ALA A 1 95 ? 20.710 -0.499 -27.301 1.00 94.12 95 ALA A C 1
ATOM 760 O O . ALA A 1 95 ? 21.633 -0.858 -28.025 1.00 94.12 95 ALA A O 1
ATOM 761 N N . THR A 1 96 ? 19.718 0.273 -27.757 1.00 95.69 96 THR A N 1
ATOM 762 C CA . THR A 1 96 ? 19.646 0.763 -29.144 1.00 95.69 96 THR A CA 1
ATOM 763 C C . THR A 1 96 ? 20.481 2.023 -29.378 1.00 95.69 96 THR A C 1
ATOM 765 O O . THR A 1 96 ? 20.836 2.758 -28.453 1.00 95.69 96 THR A O 1
ATOM 768 N N . ASN A 1 97 ? 20.704 2.351 -30.652 1.00 96.06 97 ASN A N 1
ATOM 769 C CA . ASN A 1 97 ? 21.265 3.638 -31.068 1.00 96.06 97 ASN A CA 1
ATOM 770 C C . ASN A 1 97 ? 20.241 4.803 -31.030 1.00 96.06 97 ASN A C 1
ATOM 772 O O . ASN A 1 97 ? 20.597 5.938 -31.355 1.00 96.06 97 ASN A O 1
ATOM 776 N N . ARG A 1 98 ? 18.986 4.531 -30.627 1.00 93.25 98 ARG A N 1
ATOM 777 C CA . ARG A 1 98 ? 17.850 5.472 -30.524 1.00 93.25 98 ARG A CA 1
ATOM 778 C C . ARG A 1 98 ? 17.386 6.113 -31.841 1.00 93.25 98 ARG A C 1
ATOM 780 O O . ARG A 1 98 ? 16.682 7.120 -31.809 1.00 93.25 98 ARG A O 1
ATOM 787 N N . LYS A 1 99 ? 17.743 5.544 -32.991 1.00 93.50 99 LYS A N 1
ATOM 788 C CA . LYS A 1 99 ? 17.224 5.913 -34.317 1.00 93.50 99 LYS A CA 1
ATOM 789 C C . LYS A 1 99 ? 16.528 4.703 -34.914 1.00 93.50 99 LYS A C 1
ATOM 791 O O . LYS A 1 99 ? 17.162 3.660 -34.964 1.00 93.50 99 LYS A O 1
ATOM 796 N N . GLU A 1 100 ? 15.268 4.843 -35.333 1.00 92.06 100 GLU A N 1
ATOM 797 C CA . GLU A 1 100 ? 14.480 3.723 -35.892 1.00 92.06 100 GLU A CA 1
ATOM 798 C C . GLU A 1 100 ? 14.643 2.460 -35.022 1.00 92.06 100 GLU A C 1
ATOM 800 O O . GLU A 1 100 ? 15.139 1.414 -35.435 1.00 92.06 100 GLU A O 1
ATOM 805 N N . TYR A 1 101 ? 14.362 2.632 -33.728 1.00 92.44 101 TYR A N 1
ATOM 806 C CA . TYR A 1 101 ? 14.793 1.712 -32.676 1.00 92.44 101 TYR A CA 1
ATOM 807 C C . TYR A 1 101 ? 13.910 0.466 -32.551 1.00 92.44 101 TYR A C 1
ATOM 809 O O . TYR A 1 101 ? 14.263 -0.428 -31.790 1.00 92.44 101 TYR A O 1
ATOM 817 N N . ASP A 1 102 ? 12.789 0.387 -33.268 1.00 92.62 102 ASP A N 1
ATOM 818 C CA . ASP A 1 102 ? 11.825 -0.710 -33.141 1.00 92.62 102 ASP A CA 1
ATOM 819 C C . ASP A 1 102 ? 12.447 -2.060 -33.531 1.00 92.62 102 ASP A C 1
ATOM 821 O O . ASP A 1 102 ? 12.409 -3.005 -32.743 1.00 92.62 102 ASP A O 1
ATOM 825 N N . GLU A 1 103 ? 13.123 -2.134 -34.685 1.00 93.88 103 GLU A N 1
ATOM 826 C CA . GLU A 1 103 ? 13.846 -3.342 -35.117 1.00 93.88 103 GLU A CA 1
ATOM 827 C C . GLU A 1 103 ? 14.983 -3.705 -34.156 1.00 93.88 103 GLU A C 1
ATOM 829 O O . GLU A 1 103 ? 15.223 -4.876 -33.868 1.00 93.88 103 GLU A O 1
ATOM 834 N N . GLN A 1 104 ? 15.663 -2.698 -33.604 1.00 94.19 104 GLN A N 1
ATOM 835 C CA . GLN A 1 104 ? 16.761 -2.902 -32.659 1.00 94.19 104 GLN A CA 1
ATOM 836 C C . GLN A 1 104 ? 16.265 -3.427 -31.307 1.00 94.19 104 GLN A C 1
ATOM 838 O O . GLN A 1 104 ? 16.923 -4.273 -30.706 1.00 94.19 104 GLN A O 1
ATOM 843 N N . ILE A 1 105 ? 15.107 -2.955 -30.832 1.00 94.75 105 ILE A N 1
ATOM 844 C CA . ILE A 1 105 ? 14.447 -3.490 -29.637 1.00 94.75 105 ILE A CA 1
ATOM 845 C C . ILE A 1 105 ? 14.030 -4.938 -29.886 1.00 94.75 105 ILE A C 1
ATOM 847 O O . ILE A 1 105 ? 14.316 -5.786 -29.049 1.00 94.75 105 ILE A O 1
ATOM 851 N N . ILE A 1 106 ? 13.407 -5.241 -31.030 1.00 94.00 106 ILE A N 1
ATOM 852 C CA . ILE A 1 106 ? 13.008 -6.614 -31.374 1.00 94.00 106 ILE A CA 1
ATOM 853 C C . ILE A 1 106 ? 14.233 -7.538 -31.393 1.00 94.00 106 ILE A C 1
ATOM 855 O O . ILE A 1 106 ? 14.209 -8.573 -30.735 1.00 94.00 106 ILE A O 1
ATOM 859 N N . CYS A 1 107 ? 15.325 -7.135 -32.050 1.00 93.06 107 CYS A N 1
ATOM 860 C CA . CYS A 1 107 ? 16.583 -7.890 -32.058 1.00 93.06 107 CYS A CA 1
ATOM 861 C C . CYS A 1 107 ? 17.229 -8.046 -30.673 1.00 93.06 107 CYS A C 1
ATOM 863 O O . CYS A 1 107 ? 17.963 -9.000 -30.469 1.00 93.06 107 CYS A O 1
ATOM 865 N N . TYR A 1 108 ? 17.010 -7.123 -29.733 1.00 92.50 108 TYR A N 1
ATOM 866 C CA . TYR A 1 108 ? 17.533 -7.245 -28.367 1.00 92.50 108 TYR A CA 1
ATOM 867 C C . TYR A 1 108 ? 16.741 -8.250 -27.514 1.00 92.50 108 TYR A C 1
ATOM 869 O O . TYR A 1 108 ? 17.277 -8.809 -26.560 1.00 92.50 108 TYR A O 1
ATOM 877 N N . LEU A 1 109 ? 15.453 -8.431 -27.812 1.00 91.44 109 LEU A N 1
ATOM 878 C CA . LEU A 1 109 ? 14.537 -9.272 -27.035 1.00 91.44 109 LEU A CA 1
ATOM 879 C C . LEU A 1 109 ? 14.485 -10.734 -27.507 1.00 91.44 109 LEU A C 1
ATOM 881 O O . LEU A 1 109 ? 13.882 -11.555 -26.813 1.00 91.44 109 LEU A O 1
ATOM 885 N N . ILE A 1 110 ? 15.071 -11.033 -28.671 1.00 85.75 110 ILE A N 1
ATOM 886 C CA . ILE A 1 110 ? 15.209 -12.374 -29.264 1.00 85.75 110 ILE A CA 1
ATOM 887 C C . ILE A 1 110 ? 16.615 -12.899 -28.972 1.00 85.75 110 ILE A C 1
ATOM 889 O O . ILE A 1 110 ? 16.715 -14.074 -28.553 1.00 85.75 110 ILE A O 1
#

Secondary structure (DSSP, 8-state):
-HHHHHHHHHHHHHT-SS--HHHHHHHHHHHHHHHHHTTHHHHTTSSSSSS---HHHHHHHHHHHHHHHH-SGGGT-THHHHHHIIIIIIIHHHHS-SSSHHHHHHHHH-

Sequence (110 aa):
IKAIQALLDFIYIAQFPLHSNLSLQELQVALTTFHDNKGVFITNGTHHQNHMNIPKLHALHHWLPNIIDLGTMDNYCTKTGETLHLLMCKAAYKATNRKEYDEQIICYLI

pLDDT: mean 93.91, std 3.32, range [81.62, 98.25]

Foldseek 3Di:
DQLVVLVVQLVVLLQDQADDPVSLVSNVVSLVSNVVPVCVCVVVVVDVDNDDPDVVNVCSVVSSVCCVVQNGPVSPDCVVVVVCCCVQPVVQCVVDPVPVSPVSSVVVVD